Protein AF-A0A8W8LMB7-F1 (afdb_monomer)

Sequence (107 aa):
FSFFIYGVCSYLVERMYVRLKEVGIPFKVRIFIYLVVLYSWEFSCGLVLRQFDACSWDYSHYQFNIMGLITLEYAIFWLPLCAWNDVLYKYLLSLKLPGHSIHEKST

Foldseek 3Di:
DVCVLVVVLLVVLLVVLVVCVVVVPDPVVSLVVSLVSVQVSQQVVQVVCVVVVNRPFFQVVDPQDDVRRDHPVCSVVSSVVSSVSSVVSVVVVVVVDPDDDPDDDDD

Structure (mmCIF, N/CA/C/O backbone):
data_AF-A0A8W8LMB7-F1
#
_entry.id   AF-A0A8W8LMB7-F1
#
loop_
_atom_site.group_PDB
_atom_site.id
_atom_site.type_symbol
_atom_site.label_atom_id
_atom_site.label_alt_id
_atom_site.label_comp_id
_atom_site.label_asym_id
_atom_site.label_entity_id
_atom_site.label_seq_id
_atom_site.pdbx_PDB_ins_code
_atom_sit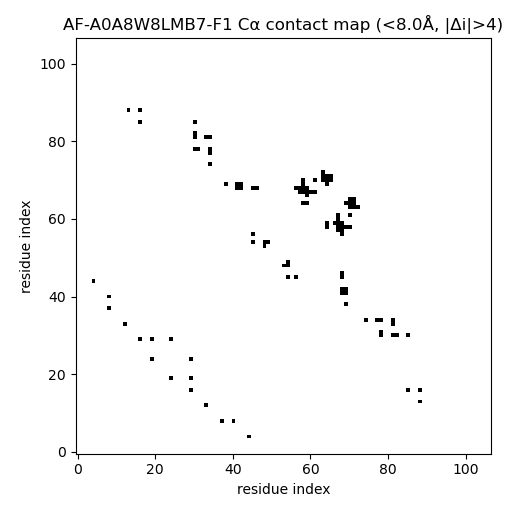e.Cartn_x
_atom_site.Cartn_y
_atom_site.Cartn_z
_atom_site.occupancy
_atom_site.B_iso_or_equiv
_atom_site.auth_seq_id
_atom_site.auth_comp_id
_atom_site.auth_asym_id
_atom_site.auth_atom_id
_atom_site.pdbx_PDB_model_num
ATOM 1 N N . PHE A 1 1 ? 6.384 9.520 -14.505 1.00 67.31 1 PHE A N 1
ATOM 2 C CA . PHE A 1 1 ? 5.478 8.363 -14.314 1.00 67.31 1 PHE A CA 1
ATOM 3 C C . PHE A 1 1 ? 5.196 8.073 -12.843 1.00 67.31 1 PHE A C 1
ATOM 5 O O . PHE A 1 1 ? 4.040 7.872 -12.495 1.00 67.31 1 PHE A O 1
ATOM 12 N N . SER A 1 2 ? 6.197 8.163 -11.964 1.00 77.81 2 SER A N 1
ATOM 13 C CA . SER A 1 2 ? 6.071 7.872 -10.528 1.00 77.81 2 SER A CA 1
ATOM 14 C C . SER A 1 2 ? 4.964 8.654 -9.811 1.00 77.81 2 SER A C 1
ATOM 16 O O . SER A 1 2 ? 4.208 8.061 -9.052 1.00 77.81 2 SER A O 1
ATOM 18 N N . PHE A 1 3 ? 4.792 9.952 -10.106 1.00 83.31 3 PHE A N 1
ATOM 19 C CA . PHE A 1 3 ? 3.713 10.760 -9.516 1.00 83.31 3 PHE A CA 1
ATOM 20 C C . PHE A 1 3 ? 2.324 10.139 -9.729 1.00 83.31 3 PHE A C 1
ATOM 22 O O . PHE A 1 3 ? 1.550 10.013 -8.786 1.00 83.31 3 PHE A O 1
ATOM 29 N N . PHE A 1 4 ? 2.026 9.693 -10.951 1.00 86.56 4 PHE A N 1
ATOM 30 C CA . PHE A 1 4 ? 0.736 9.084 -11.270 1.00 86.56 4 PHE A CA 1
ATOM 31 C C . PHE A 1 4 ? 0.590 7.692 -10.653 1.00 86.56 4 PHE A C 1
ATOM 33 O O . PHE A 1 4 ? -0.478 7.367 -10.147 1.00 86.56 4 PHE A O 1
ATOM 40 N N . ILE A 1 5 ? 1.660 6.897 -10.632 1.00 86.94 5 ILE A N 1
ATOM 41 C CA . ILE A 1 5 ? 1.654 5.548 -10.048 1.00 86.94 5 ILE A CA 1
ATOM 42 C C . ILE A 1 5 ? 1.321 5.610 -8.555 1.00 86.94 5 ILE A C 1
ATOM 44 O O . ILE A 1 5 ? 0.379 4.959 -8.104 1.00 86.94 5 ILE A O 1
ATOM 48 N N . TYR A 1 6 ? 2.039 6.438 -7.795 1.00 86.62 6 TYR A N 1
ATOM 49 C CA . TYR A 1 6 ? 1.815 6.574 -6.355 1.00 86.62 6 TYR A CA 1
ATOM 50 C C . TYR A 1 6 ? 0.552 7.381 -6.026 1.00 86.62 6 TYR A C 1
ATOM 52 O O . TYR A 1 6 ? -0.116 7.097 -5.030 1.00 86.62 6 TYR A O 1
ATOM 60 N N . GLY A 1 7 ? 0.181 8.349 -6.870 1.00 88.56 7 GLY A N 1
ATOM 61 C CA . GLY A 1 7 ? -1.061 9.109 -6.728 1.00 88.56 7 GLY A CA 1
ATOM 62 C C . GLY A 1 7 ? -2.302 8.228 -6.883 1.00 88.56 7 GLY A C 1
ATOM 63 O O . GLY A 1 7 ? -3.192 8.263 -6.033 1.00 88.56 7 GLY A O 1
ATOM 64 N N . VAL A 1 8 ? -2.338 7.375 -7.914 1.00 90.25 8 VAL A N 1
ATOM 65 C CA . VAL A 1 8 ? -3.432 6.409 -8.114 1.00 90.25 8 VAL A CA 1
ATOM 66 C C . VAL A 1 8 ? -3.457 5.380 -6.985 1.00 90.25 8 VAL A C 1
ATOM 68 O O . VAL A 1 8 ? -4.531 5.097 -6.458 1.00 90.25 8 VAL A O 1
ATOM 71 N N . CYS A 1 9 ? -2.294 4.886 -6.545 1.00 90.25 9 CYS A N 1
ATOM 72 C CA . CYS A 1 9 ? -2.208 4.001 -5.382 1.00 90.25 9 CYS A CA 1
ATOM 73 C C . CYS A 1 9 ? -2.811 4.646 -4.125 1.00 90.25 9 CYS A C 1
ATOM 75 O O . CYS A 1 9 ? -3.638 4.037 -3.451 1.00 90.25 9 CYS A O 1
ATOM 77 N N . SER A 1 10 ? -2.453 5.899 -3.835 1.00 87.69 10 SER A N 1
ATOM 78 C CA . SER A 1 10 ? -2.985 6.639 -2.683 1.00 87.69 10 SER A CA 1
ATOM 79 C C . SER A 1 10 ? -4.507 6.793 -2.767 1.00 87.69 10 SER A C 1
ATOM 81 O O . SER A 1 10 ? -5.211 6.543 -1.793 1.00 87.69 10 SER A O 1
ATOM 83 N N . TYR A 1 11 ? -5.039 7.125 -3.946 1.00 88.88 11 TYR A N 1
ATOM 84 C CA . TYR A 1 11 ? -6.485 7.222 -4.158 1.00 88.88 11 TYR A CA 1
ATOM 85 C C . TYR A 1 11 ? -7.212 5.879 -3.961 1.00 88.88 11 TYR A C 1
ATOM 87 O O . TYR A 1 11 ? -8.293 5.831 -3.367 1.00 88.88 11 TYR A O 1
ATOM 95 N N . LEU A 1 12 ? -6.624 4.771 -4.423 1.00 90.25 12 LEU A N 1
ATOM 96 C CA . LEU A 1 12 ? -7.171 3.430 -4.202 1.00 90.25 12 LEU A CA 1
ATOM 97 C C . LEU A 1 12 ? -7.215 3.086 -2.708 1.00 90.25 12 LEU A C 1
ATOM 99 O O . LEU A 1 12 ? -8.258 2.648 -2.217 1.00 90.25 12 LEU A O 1
ATOM 103 N N . VAL A 1 13 ? -6.127 3.340 -1.974 1.00 89.81 13 VAL A N 1
ATOM 104 C CA . VAL A 1 13 ? -6.059 3.098 -0.523 1.00 89.81 13 VAL A CA 1
ATOM 105 C C . VAL A 1 13 ? -7.068 3.966 0.233 1.00 89.81 13 VAL A C 1
ATOM 107 O O . VAL A 1 13 ? -7.742 3.458 1.126 1.00 89.81 13 VAL A O 1
ATOM 110 N N . GLU A 1 14 ? -7.268 5.228 -0.156 1.00 88.62 14 GLU A N 1
ATOM 111 C CA . GLU A 1 14 ? -8.300 6.099 0.429 1.00 88.62 14 GLU A CA 1
ATOM 112 C C . GLU A 1 14 ? -9.714 5.518 0.245 1.00 88.62 14 GLU A C 1
ATOM 114 O O . GLU A 1 14 ? -10.499 5.424 1.194 1.00 88.62 14 GLU A O 1
ATOM 119 N N . ARG A 1 15 ? -10.056 5.069 -0.970 1.00 88.75 15 ARG A N 1
ATOM 120 C CA . ARG A 1 15 ? -11.360 4.437 -1.245 1.00 88.75 15 ARG A CA 1
ATOM 121 C C . ARG A 1 15 ? -11.547 3.153 -0.441 1.00 88.75 15 ARG A C 1
ATOM 123 O O . ARG A 1 15 ? -12.642 2.897 0.066 1.00 88.75 15 ARG A O 1
ATOM 130 N N . MET A 1 16 ? -10.487 2.360 -0.311 1.00 88.12 16 MET A N 1
ATOM 131 C CA . MET A 1 16 ? -10.491 1.159 0.516 1.00 88.12 16 MET A CA 1
ATOM 132 C C . MET A 1 16 ? -10.660 1.493 1.997 1.00 88.12 16 MET A C 1
ATOM 134 O O . MET A 1 16 ? -11.446 0.825 2.663 1.00 88.12 16 MET A O 1
ATOM 138 N N . TYR A 1 17 ? -9.990 2.534 2.501 1.00 88.56 17 TYR A N 1
ATOM 139 C CA . TYR A 1 17 ? -10.098 2.999 3.885 1.00 88.56 17 TYR A CA 1
ATOM 140 C C . TYR A 1 17 ? -11.561 3.238 4.272 1.00 88.56 17 TYR A C 1
ATOM 142 O O . TYR A 1 17 ? -12.005 2.749 5.312 1.00 88.56 17 TYR A O 1
ATOM 150 N N . VAL A 1 18 ? -12.318 3.948 3.428 1.00 87.00 18 VAL A N 1
ATOM 151 C CA . VAL A 1 18 ? -13.734 4.255 3.688 1.00 87.00 18 VAL A CA 1
ATOM 152 C C . VAL A 1 18 ? -14.559 2.968 3.754 1.00 87.00 18 VAL A C 1
ATOM 154 O O . VAL A 1 18 ? -15.212 2.719 4.765 1.00 87.00 18 VAL A O 1
ATOM 157 N N . ARG A 1 19 ? -14.435 2.092 2.747 1.00 87.94 19 ARG A N 1
ATOM 158 C CA . ARG A 1 19 ? -15.170 0.814 2.689 1.00 87.94 19 ARG A CA 1
ATOM 159 C C . ARG A 1 19 ? -14.838 -0.121 3.857 1.00 87.94 19 ARG A C 1
ATOM 161 O O . ARG A 1 19 ? -15.725 -0.712 4.460 1.00 87.94 19 ARG A O 1
ATOM 168 N N . LEU A 1 20 ? -13.557 -0.259 4.197 1.00 88.25 20 LEU A N 1
ATOM 169 C CA . LEU A 1 20 ? -13.097 -1.121 5.293 1.00 88.25 20 LEU A CA 1
ATOM 170 C C . LEU A 1 20 ? -13.587 -0.620 6.654 1.00 88.25 20 LEU A C 1
ATOM 172 O O . LEU A 1 20 ? -13.866 -1.425 7.544 1.00 88.25 20 LEU A O 1
ATOM 176 N N . LYS A 1 21 ? -13.690 0.703 6.819 1.00 85.56 21 LYS A N 1
ATOM 177 C CA . LYS A 1 21 ? -14.212 1.325 8.035 1.00 85.56 21 LYS A CA 1
ATOM 178 C C . LYS A 1 21 ? -15.728 1.175 8.151 1.00 85.56 21 LYS A C 1
ATOM 180 O O . LYS A 1 21 ? -16.194 0.910 9.252 1.00 85.56 21 LYS A O 1
ATOM 185 N N . GLU A 1 22 ? -16.469 1.281 7.047 1.00 85.50 22 GLU A N 1
ATOM 186 C CA . GLU A 1 22 ? -17.916 1.006 7.000 1.00 85.50 22 GLU A CA 1
ATOM 187 C C . GLU A 1 22 ? -18.241 -0.436 7.413 1.00 85.50 22 GLU A C 1
ATOM 189 O O . GLU A 1 22 ? -19.189 -0.669 8.154 1.00 85.50 22 GLU A O 1
ATOM 194 N N . VAL A 1 23 ? -17.414 -1.399 6.994 1.00 87.81 23 VAL A N 1
ATOM 195 C CA . VAL A 1 23 ? -17.561 -2.824 7.349 1.00 87.81 23 VAL A CA 1
ATOM 196 C C . VAL A 1 23 ? -17.087 -3.128 8.784 1.00 87.81 23 VAL A C 1
ATOM 198 O O . VAL A 1 23 ? -17.377 -4.194 9.321 1.00 87.81 23 VAL A O 1
ATOM 201 N N . GLY A 1 24 ? -16.374 -2.206 9.440 1.00 86.75 24 GLY A N 1
ATOM 202 C CA . GLY A 1 24 ? -15.884 -2.393 10.811 1.00 86.75 24 GLY A CA 1
ATOM 203 C C . GLY A 1 24 ? -14.649 -3.295 10.928 1.00 86.75 24 GLY A C 1
ATOM 204 O O . GLY A 1 24 ? -14.413 -3.887 11.980 1.00 86.75 24 GLY A O 1
ATOM 205 N N . ILE A 1 25 ? -13.839 -3.412 9.870 1.00 90.00 25 ILE A N 1
ATOM 206 C CA . ILE A 1 25 ? -12.631 -4.251 9.888 1.00 90.00 25 ILE A CA 1
ATOM 207 C C . ILE A 1 25 ? -11.592 -3.684 10.876 1.00 90.00 25 ILE A C 1
ATOM 209 O O . ILE A 1 25 ? -11.313 -2.477 10.861 1.00 90.00 25 ILE A O 1
ATOM 213 N N . PRO A 1 26 ? -10.958 -4.530 11.716 1.00 89.69 26 PRO A N 1
ATOM 214 C CA . PRO A 1 26 ? -9.975 -4.079 12.692 1.00 89.69 26 PRO A CA 1
ATOM 215 C C . PRO A 1 26 ? -8.713 -3.512 12.030 1.00 89.69 26 PRO A C 1
ATOM 217 O O . PRO A 1 26 ? -8.258 -3.972 10.983 1.00 89.69 26 PRO A O 1
ATOM 220 N N . PHE A 1 27 ? -8.088 -2.549 12.708 1.00 86.69 27 PHE A N 1
ATOM 221 C CA . PHE A 1 27 ? -6.922 -1.796 12.231 1.00 86.69 27 PHE A CA 1
ATOM 222 C C . PH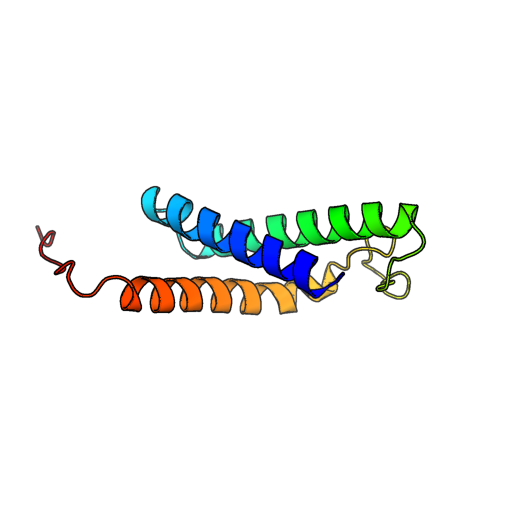E A 1 27 ? -5.772 -2.672 11.700 1.00 86.69 27 PHE A C 1
ATOM 224 O O . PHE A 1 27 ? -5.248 -2.415 10.620 1.00 86.69 27 PHE A O 1
ATOM 231 N N . LYS A 1 28 ? -5.415 -3.752 12.410 1.00 87.44 28 LYS A N 1
ATOM 232 C CA . LYS A 1 28 ? -4.317 -4.652 12.006 1.00 87.44 28 LYS A CA 1
ATOM 233 C C . LYS A 1 28 ? -4.574 -5.325 10.653 1.00 87.44 28 LYS A C 1
ATOM 235 O O . LYS A 1 28 ? -3.671 -5.412 9.829 1.00 87.44 28 LYS A O 1
ATOM 240 N N . VAL A 1 29 ? -5.810 -5.769 10.420 1.00 89.88 29 VAL A N 1
ATOM 241 C CA . VAL A 1 29 ? -6.204 -6.424 9.163 1.00 89.88 29 VAL A CA 1
ATOM 242 C C . VAL A 1 29 ? -6.206 -5.413 8.020 1.00 89.88 29 VAL A C 1
ATOM 244 O O . VAL A 1 29 ? -5.769 -5.731 6.920 1.00 89.88 29 VAL A O 1
ATOM 247 N N . ARG A 1 30 ? -6.611 -4.168 8.286 1.00 89.19 30 ARG A N 1
ATOM 248 C CA . ARG A 1 30 ? -6.577 -3.090 7.290 1.00 89.19 30 ARG A CA 1
ATOM 249 C C . ARG A 1 30 ? -5.161 -2.773 6.827 1.00 89.19 30 ARG A C 1
ATOM 251 O O . ARG A 1 30 ? -4.932 -2.729 5.625 1.00 89.19 30 ARG A O 1
ATOM 258 N N . ILE A 1 31 ? -4.214 -2.638 7.760 1.00 90.38 31 ILE A N 1
ATOM 259 C CA . ILE A 1 31 ? -2.797 -2.430 7.422 1.00 90.38 31 ILE A CA 1
ATOM 260 C C . ILE A 1 31 ? -2.273 -3.575 6.555 1.00 90.38 31 ILE A C 1
ATOM 262 O O . ILE A 1 31 ? -1.608 -3.324 5.553 1.00 90.38 31 ILE A O 1
ATOM 266 N N . PHE A 1 32 ? -2.591 -4.822 6.912 1.00 90.31 32 PHE A N 1
ATOM 267 C CA . PHE A 1 32 ? -2.167 -5.980 6.128 1.00 90.31 32 PHE A CA 1
ATOM 268 C C . PHE A 1 32 ? -2.743 -5.954 4.705 1.00 90.31 32 PHE A C 1
ATOM 270 O O . PHE A 1 32 ? -2.018 -6.179 3.741 1.00 90.31 32 PHE A O 1
ATOM 277 N N . ILE A 1 33 ? -4.024 -5.608 4.557 1.00 90.69 33 ILE A N 1
ATOM 278 C CA . ILE A 1 33 ? -4.663 -5.452 3.245 1.00 90.69 33 ILE A CA 1
ATOM 279 C C . ILE A 1 33 ? -3.973 -4.353 2.426 1.00 90.69 33 ILE A C 1
ATOM 281 O O . ILE A 1 33 ? -3.685 -4.571 1.251 1.00 90.69 33 ILE A O 1
ATOM 285 N N . TYR A 1 34 ? -3.676 -3.194 3.024 1.00 90.19 34 TYR A N 1
ATOM 286 C CA . TYR A 1 34 ? -2.980 -2.115 2.315 1.00 90.19 34 TYR A CA 1
ATOM 287 C C . TYR A 1 34 ? -1.589 -2.539 1.855 1.00 90.19 34 T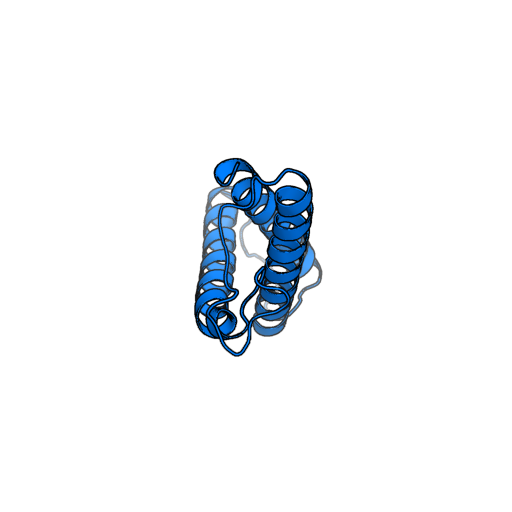YR A C 1
ATOM 289 O O . TYR A 1 34 ? -1.218 -2.233 0.729 1.00 90.19 34 TYR A O 1
ATOM 297 N N . LEU A 1 35 ? -0.856 -3.286 2.685 1.00 90.50 35 LEU A N 1
ATOM 298 C CA . LEU A 1 35 ? 0.454 -3.820 2.327 1.00 90.50 35 LEU A CA 1
ATOM 299 C C . LEU A 1 35 ? 0.363 -4.742 1.101 1.00 90.50 35 LEU A C 1
ATOM 301 O O . LEU A 1 35 ? 1.132 -4.589 0.156 1.00 90.50 35 LEU A O 1
ATOM 305 N N . VAL A 1 36 ? -0.601 -5.668 1.086 1.00 90.25 36 VAL A N 1
ATOM 306 C CA . VAL A 1 36 ? -0.816 -6.587 -0.047 1.00 90.25 36 VAL A CA 1
ATOM 307 C C . VAL A 1 36 ? -1.184 -5.826 -1.321 1.00 90.25 36 VAL A C 1
ATOM 309 O O . VAL A 1 36 ? -0.671 -6.142 -2.397 1.00 90.25 36 VAL A O 1
ATOM 312 N N . VAL A 1 37 ? -2.050 -4.815 -1.217 1.00 90.75 37 VAL A N 1
ATOM 313 C CA . VAL A 1 37 ? -2.442 -3.984 -2.364 1.00 90.75 37 VAL A CA 1
ATOM 314 C C . VAL A 1 37 ? -1.273 -3.158 -2.879 1.00 90.75 37 VAL A C 1
ATOM 316 O O . VAL A 1 37 ? -1.062 -3.128 -4.087 1.00 90.75 37 VAL A O 1
ATOM 319 N N . LEU A 1 38 ? -0.494 -2.542 -1.989 1.00 90.19 38 LEU A N 1
ATOM 320 C CA . LEU A 1 38 ? 0.693 -1.772 -2.347 1.00 90.19 38 LEU A CA 1
ATOM 321 C C . LEU A 1 38 ? 1.687 -2.639 -3.119 1.00 90.19 38 LEU A C 1
ATOM 323 O O . LEU A 1 38 ? 2.083 -2.276 -4.222 1.00 90.19 38 LEU A O 1
ATOM 327 N N . TYR A 1 39 ? 2.005 -3.825 -2.599 1.00 88.44 39 TYR A N 1
ATOM 328 C CA . TYR A 1 39 ? 2.882 -4.761 -3.295 1.00 88.44 39 TYR A CA 1
ATOM 329 C C . TYR A 1 39 ? 2.300 -5.217 -4.633 1.00 88.44 39 TYR A C 1
ATOM 331 O O . TYR A 1 39 ? 2.995 -5.217 -5.640 1.00 88.44 39 TYR A O 1
ATOM 339 N N . SER A 1 40 ? 1.013 -5.554 -4.697 1.00 90.06 40 SER A N 1
ATOM 340 C CA . SER A 1 40 ? 0.387 -5.953 -5.966 1.00 90.06 40 SER A CA 1
ATOM 341 C C . SER A 1 40 ? 0.428 -4.823 -7.004 1.00 90.06 40 SER A C 1
ATOM 343 O O . SER A 1 40 ? 0.635 -5.072 -8.195 1.00 90.06 40 SER A O 1
ATOM 345 N N . TRP A 1 41 ? 0.258 -3.578 -6.553 1.00 90.75 41 TRP A N 1
ATOM 346 C CA . TRP A 1 41 ? 0.319 -2.382 -7.385 1.00 90.75 41 TRP A CA 1
ATOM 347 C C . TRP A 1 41 ? 1.733 -2.121 -7.901 1.00 90.75 41 TRP A C 1
ATOM 349 O O . TRP A 1 41 ? 1.922 -1.987 -9.109 1.00 90.75 41 TRP A O 1
ATOM 359 N N . GLU A 1 42 ? 2.734 -2.127 -7.017 1.00 87.94 42 GLU A N 1
ATOM 360 C CA . GLU A 1 42 ? 4.144 -1.983 -7.393 1.00 87.94 42 GLU A CA 1
ATOM 361 C C . GLU A 1 42 ? 4.582 -3.072 -8.375 1.00 87.94 42 GLU A C 1
ATOM 363 O O . GLU A 1 42 ? 5.253 -2.768 -9.363 1.00 87.94 42 GLU A O 1
ATOM 368 N N . PHE A 1 43 ? 4.124 -4.313 -8.176 1.00 87.81 43 PHE A N 1
ATOM 369 C CA . PHE A 1 43 ? 4.419 -5.428 -9.077 1.00 87.81 43 PHE A CA 1
ATOM 370 C C . PHE A 1 43 ? 3.858 -5.156 -10.466 1.00 87.81 43 PHE A C 1
ATOM 372 O O . PHE A 1 43 ? 4.563 -5.255 -11.466 1.00 87.81 43 PHE A O 1
ATOM 379 N N . SER A 1 44 ? 2.576 -4.795 -10.517 1.00 88.88 44 SER A N 1
ATOM 380 C CA . SER A 1 44 ? 1.840 -4.598 -11.761 1.00 88.88 44 SER A CA 1
ATOM 381 C C . SER A 1 44 ? 2.398 -3.410 -12.540 1.00 88.88 44 SER A C 1
ATOM 383 O O . SER A 1 44 ? 2.669 -3.525 -13.733 1.00 88.88 44 SER A O 1
ATOM 385 N N . CYS A 1 45 ? 2.638 -2.280 -11.870 1.00 88.06 45 CYS A N 1
ATOM 386 C CA . CYS A 1 45 ? 3.250 -1.111 -12.494 1.00 88.06 45 CYS A CA 1
ATOM 387 C C . CYS A 1 45 ? 4.684 -1.396 -12.944 1.00 88.06 45 CYS A C 1
ATOM 389 O O . CYS A 1 45 ? 5.056 -1.002 -14.047 1.00 88.06 45 CYS A O 1
ATOM 391 N N . GLY A 1 46 ? 5.469 -2.109 -12.135 1.00 85.50 46 GLY A N 1
ATOM 392 C CA . GLY A 1 46 ? 6.824 -2.516 -12.483 1.00 85.50 46 GLY A CA 1
ATOM 393 C C . GLY A 1 46 ? 6.867 -3.426 -13.716 1.00 85.50 46 GLY A C 1
ATOM 394 O O . GLY A 1 46 ? 7.654 -3.182 -14.628 1.00 85.50 46 GLY A O 1
ATOM 395 N N . LEU A 1 47 ? 5.969 -4.415 -13.796 1.00 85.38 47 LEU A N 1
ATOM 396 C CA . LEU A 1 47 ? 5.809 -5.290 -14.962 1.00 85.38 47 LEU A CA 1
ATOM 397 C C . LEU A 1 47 ? 5.455 -4.513 -16.228 1.00 85.38 47 LEU A C 1
ATOM 399 O O . LEU A 1 47 ? 6.088 -4.708 -17.263 1.00 85.38 47 LEU A O 1
ATOM 403 N N . VAL A 1 48 ? 4.453 -3.635 -16.142 1.00 86.56 48 VAL A N 1
ATOM 404 C CA . VAL A 1 48 ? 4.008 -2.823 -17.280 1.00 86.56 48 VAL A CA 1
ATOM 405 C C . VAL A 1 48 ? 5.140 -1.911 -17.744 1.00 86.56 48 VAL A C 1
ATOM 407 O O . VAL A 1 48 ? 5.454 -1.889 -18.926 1.00 86.56 48 VAL A O 1
ATOM 410 N N . LEU A 1 49 ? 5.818 -1.209 -16.832 1.00 85.44 49 LEU A N 1
ATOM 411 C CA . LEU A 1 49 ? 6.934 -0.326 -17.186 1.00 85.44 49 LEU A CA 1
ATOM 412 C C . LEU A 1 49 ? 8.117 -1.080 -17.798 1.00 85.44 49 LEU A C 1
ATOM 414 O O . LEU A 1 49 ? 8.769 -0.552 -18.697 1.00 85.44 49 LEU A O 1
ATOM 418 N N . ARG A 1 50 ? 8.377 -2.312 -17.348 1.00 83.00 50 ARG A N 1
ATOM 419 C CA . ARG A 1 50 ? 9.428 -3.169 -17.907 1.00 83.00 50 ARG A CA 1
ATOM 420 C C . ARG A 1 50 ? 9.146 -3.564 -19.357 1.00 83.00 50 ARG A C 1
ATOM 422 O O . ARG A 1 50 ? 10.089 -3.688 -20.126 1.00 83.00 50 ARG A O 1
ATOM 429 N N . GLN A 1 51 ? 7.880 -3.702 -19.759 1.00 85.50 51 GLN A N 1
ATOM 430 C CA . GLN A 1 51 ? 7.526 -3.946 -21.167 1.00 85.50 51 GLN A CA 1
ATOM 431 C C . GLN A 1 51 ? 7.858 -2.758 -22.080 1.00 85.50 51 GLN A C 1
ATOM 433 O O . GLN A 1 51 ? 8.118 -2.955 -23.262 1.00 85.50 51 GLN A O 1
ATOM 438 N N . PHE A 1 52 ? 7.871 -1.539 -21.535 1.00 85.25 52 PHE A N 1
ATOM 439 C CA . PHE A 1 52 ? 8.222 -0.314 -22.259 1.00 85.25 52 PHE A CA 1
ATOM 440 C C . PHE A 1 52 ? 9.683 0.115 -22.055 1.00 85.25 52 PHE A C 1
ATOM 442 O O . PHE A 1 52 ? 10.034 1.230 -22.431 1.00 85.25 52 PHE A O 1
ATOM 449 N N . ASP A 1 53 ? 10.510 -0.728 -21.424 1.00 78.94 53 ASP A N 1
ATOM 450 C CA . ASP A 1 53 ? 11.907 -0.435 -21.060 1.00 78.94 53 ASP A CA 1
ATOM 451 C C . ASP A 1 53 ? 12.081 0.871 -20.248 1.00 78.94 53 ASP A C 1
ATOM 453 O O . ASP A 1 53 ? 13.122 1.521 -20.245 1.00 78.94 53 ASP A O 1
ATOM 457 N N . ALA A 1 54 ? 11.020 1.275 -19.540 1.00 76.75 54 ALA A N 1
ATOM 458 C CA . ALA A 1 54 ? 10.930 2.522 -18.776 1.00 76.75 54 ALA A CA 1
ATOM 459 C C . ALA A 1 54 ? 10.886 2.269 -17.258 1.00 76.75 54 ALA A C 1
ATOM 461 O O . ALA A 1 54 ? 10.465 3.131 -16.479 1.00 76.75 54 ALA A O 1
ATOM 462 N N . CYS A 1 55 ? 11.260 1.061 -16.828 1.00 75.00 55 CYS A N 1
ATOM 463 C CA . CYS A 1 55 ? 11.276 0.685 -15.422 1.00 75.00 55 CYS A CA 1
ATOM 464 C C . CYS A 1 55 ? 12.441 1.389 -14.718 1.00 75.00 55 CYS A C 1
ATOM 466 O O . CYS A 1 55 ? 13.604 1.097 -14.976 1.00 75.00 55 CYS A O 1
ATOM 468 N N . SER A 1 56 ? 12.127 2.347 -13.845 1.00 71.94 56 SER A N 1
ATOM 469 C CA . SER A 1 56 ? 13.141 3.167 -13.175 1.00 71.94 56 SER A CA 1
ATOM 470 C C . SER A 1 56 ? 13.664 2.563 -11.869 1.00 71.94 56 SER A C 1
ATOM 472 O O . SER A 1 56 ? 14.531 3.168 -11.244 1.00 71.94 56 SER A O 1
ATOM 474 N N . TRP A 1 57 ? 13.111 1.437 -11.410 1.00 74.00 57 TRP A N 1
ATOM 475 C CA . TRP A 1 57 ? 13.555 0.755 -10.197 1.00 74.00 57 TRP A CA 1
ATOM 476 C C . TRP A 1 57 ? 13.856 -0.712 -10.497 1.00 74.00 57 TRP A C 1
ATOM 478 O O . TRP A 1 57 ? 13.011 -1.439 -11.012 1.00 74.00 57 TRP A O 1
ATOM 488 N N . ASP A 1 58 ? 15.075 -1.129 -10.168 1.00 76.94 58 ASP A N 1
ATOM 489 C CA . ASP A 1 58 ? 15.533 -2.508 -10.284 1.00 76.94 58 ASP A CA 1
ATOM 490 C C . ASP A 1 58 ? 16.073 -2.971 -8.927 1.00 76.94 58 ASP A C 1
ATOM 492 O O . ASP A 1 58 ? 17.077 -2.472 -8.417 1.00 76.94 58 ASP A O 1
ATOM 496 N N . TYR A 1 59 ? 15.366 -3.922 -8.324 1.00 76.00 59 TYR A N 1
ATOM 497 C CA . TYR A 1 59 ? 15.692 -4.539 -7.043 1.00 76.00 59 TYR A CA 1
ATOM 498 C C . TYR A 1 59 ? 16.412 -5.883 -7.207 1.00 76.00 59 TYR A C 1
ATOM 500 O O . TYR A 1 59 ? 16.535 -6.623 -6.230 1.00 76.00 59 TYR A O 1
ATOM 508 N N . SER A 1 60 ? 16.914 -6.209 -8.406 1.00 76.31 60 SER A N 1
ATOM 509 C CA . SER A 1 60 ? 17.624 -7.469 -8.694 1.00 76.31 60 SER A CA 1
ATOM 510 C C . SER A 1 60 ? 18.840 -7.719 -7.790 1.00 76.31 60 SER A C 1
ATOM 512 O O . SER A 1 60 ? 19.270 -8.859 -7.630 1.00 76.31 60 SER A O 1
ATOM 514 N N . HIS A 1 61 ? 19.379 -6.673 -7.160 1.00 73.25 61 HIS A N 1
ATOM 515 C CA . HIS A 1 61 ? 20.505 -6.756 -6.226 1.00 73.25 61 HIS A CA 1
ATOM 516 C C . HIS A 1 61 ? 20.146 -7.324 -4.839 1.00 73.25 61 HIS A C 1
ATOM 518 O O . HIS A 1 61 ? 21.046 -7.713 -4.095 1.00 73.25 61 HIS A O 1
ATOM 524 N N . TYR A 1 62 ? 18.860 -7.387 -4.476 1.00 73.94 62 TYR A N 1
ATOM 525 C CA . TYR A 1 62 ? 18.412 -7.884 -3.170 1.00 73.94 62 TYR A CA 1
ATOM 526 C C . TYR A 1 62 ? 18.152 -9.392 -3.190 1.00 73.94 62 TYR A C 1
ATOM 528 O O . TYR A 1 62 ? 17.620 -9.919 -4.159 1.00 73.94 62 TYR A O 1
ATOM 536 N N . GLN A 1 63 ? 18.478 -10.101 -2.108 1.00 63.38 63 GLN A N 1
ATOM 537 C CA . GLN A 1 63 ? 18.367 -11.568 -2.049 1.00 63.38 63 GLN A CA 1
ATOM 538 C C . GLN A 1 63 ? 16.907 -12.056 -2.026 1.00 63.38 63 GLN A C 1
ATOM 540 O O . GLN A 1 63 ? 16.598 -13.104 -2.586 1.00 63.38 63 GLN A O 1
ATOM 545 N N . PHE A 1 64 ? 15.994 -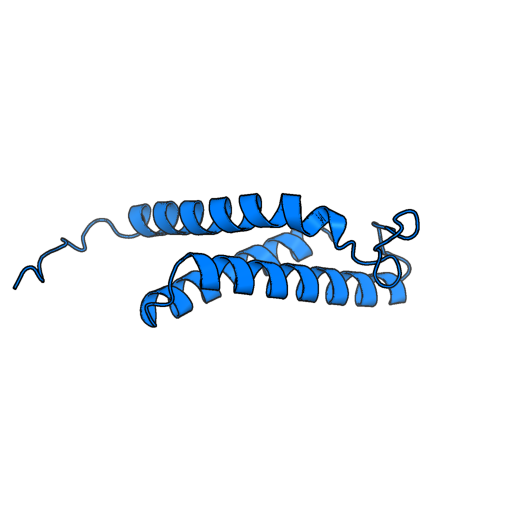11.278 -1.432 1.00 72.00 64 PHE A N 1
ATOM 546 C CA . PHE A 1 64 ? 14.558 -11.589 -1.355 1.00 72.00 64 PHE A CA 1
ATOM 547 C C . PHE A 1 64 ? 13.715 -10.785 -2.355 1.00 72.00 64 PHE A C 1
ATOM 549 O O . PHE A 1 64 ? 12.579 -10.392 -2.059 1.00 72.00 64 PHE A O 1
ATOM 556 N N . ASN A 1 65 ? 14.278 -10.498 -3.531 1.00 79.56 65 ASN A N 1
ATOM 557 C CA . ASN A 1 65 ? 13.534 -9.843 -4.596 1.00 79.56 65 ASN A CA 1
ATOM 558 C C . ASN A 1 65 ? 12.621 -10.836 -5.337 1.00 79.56 65 ASN A C 1
ATOM 560 O O . ASN A 1 65 ? 12.961 -12.002 -5.534 1.00 79.56 65 ASN A O 1
ATOM 564 N N . ILE A 1 66 ? 11.458 -10.359 -5.772 1.00 74.19 66 ILE A N 1
ATOM 565 C CA . ILE A 1 66 ? 10.570 -11.064 -6.689 1.00 74.19 66 ILE A CA 1
ATOM 566 C C . ILE A 1 66 ? 10.752 -10.419 -8.060 1.00 74.19 66 ILE A C 1
ATOM 568 O O . ILE A 1 66 ? 10.272 -9.312 -8.321 1.00 74.19 66 ILE A O 1
ATOM 572 N N . MET A 1 67 ? 11.466 -11.126 -8.936 1.00 71.12 67 MET A N 1
ATOM 573 C CA . MET A 1 67 ? 11.676 -10.766 -10.344 1.00 71.12 67 MET A CA 1
ATOM 574 C C . MET A 1 67 ? 12.360 -9.402 -10.575 1.00 71.12 67 MET A C 1
ATOM 576 O O . MET A 1 67 ? 12.205 -8.806 -11.643 1.00 71.12 67 MET A O 1
ATOM 580 N N . GLY A 1 68 ? 13.093 -8.908 -9.571 1.00 71.88 68 GLY A N 1
ATOM 581 C CA . GLY A 1 68 ? 13.727 -7.586 -9.547 1.00 71.88 68 GLY A CA 1
ATOM 582 C C . GLY A 1 68 ? 12.751 -6.416 -9.383 1.00 71.88 68 GLY A C 1
ATOM 583 O O . GLY A 1 68 ? 13.171 -5.268 -9.380 1.00 71.88 68 GLY A O 1
ATOM 584 N N . LEU A 1 69 ? 11.449 -6.676 -9.238 1.00 74.69 69 LEU A N 1
ATOM 585 C CA . LEU A 1 69 ? 10.408 -5.638 -9.256 1.00 74.69 69 LEU A CA 1
ATOM 586 C C . LEU A 1 69 ? 9.912 -5.269 -7.861 1.00 74.69 69 LEU A C 1
ATOM 588 O O . LEU A 1 69 ? 9.482 -4.141 -7.639 1.00 74.69 69 LEU A O 1
ATOM 592 N N . ILE A 1 70 ? 9.983 -6.220 -6.932 1.00 77.44 70 ILE A N 1
ATOM 593 C CA . ILE A 1 70 ? 9.562 -6.083 -5.538 1.00 77.44 70 ILE A CA 1
ATOM 594 C C . ILE A 1 70 ? 10.604 -6.719 -4.640 1.00 77.44 70 ILE A C 1
ATOM 596 O O . ILE A 1 70 ? 11.216 -7.711 -5.017 1.00 77.44 70 ILE A O 1
ATOM 600 N N . THR A 1 71 ? 10.749 -6.212 -3.422 1.00 81.75 71 THR A N 1
ATOM 601 C CA . THR A 1 71 ? 11.551 -6.845 -2.374 1.00 81.75 71 THR A CA 1
ATOM 602 C C . THR A 1 71 ? 10.759 -6.926 -1.072 1.00 81.75 71 THR A C 1
ATOM 604 O O . THR A 1 71 ? 10.140 -5.956 -0.615 1.00 81.75 71 THR A O 1
ATOM 607 N N . LEU A 1 72 ? 10.757 -8.124 -0.484 1.00 76.06 72 LEU A N 1
ATOM 608 C CA . LEU A 1 72 ? 10.073 -8.408 0.778 1.00 76.06 72 LEU A CA 1
ATOM 609 C C . LEU A 1 72 ? 10.756 -7.732 1.970 1.00 76.06 72 LEU A C 1
ATOM 611 O O . LEU A 1 72 ? 10.107 -7.481 2.981 1.00 76.06 72 LEU A O 1
ATOM 615 N N . GLU A 1 73 ? 12.036 -7.377 1.850 1.00 80.31 73 GLU A N 1
ATOM 616 C CA . GLU A 1 73 ? 12.768 -6.659 2.901 1.00 80.31 73 GLU A CA 1
ATOM 617 C C . GLU A 1 73 ? 12.139 -5.290 3.182 1.00 80.31 73 GLU A C 1
ATOM 619 O O . GLU A 1 73 ? 12.082 -4.839 4.327 1.00 80.31 73 GLU A O 1
ATOM 624 N N . TYR A 1 74 ? 11.563 -4.6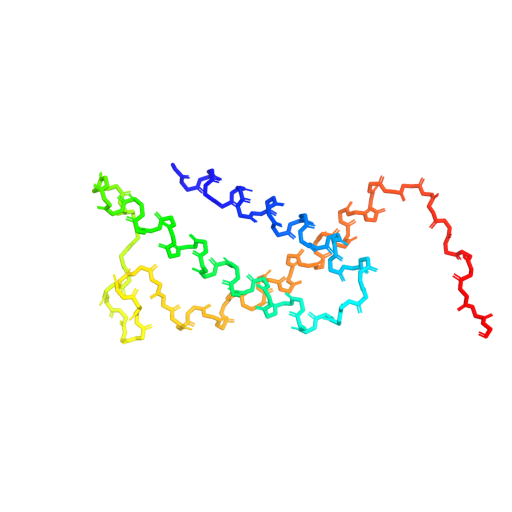65 2.151 1.00 80.50 74 TYR A N 1
ATOM 625 C CA . TYR A 1 74 ? 10.875 -3.392 2.311 1.00 80.50 74 TYR A CA 1
ATOM 626 C C . TYR A 1 74 ? 9.540 -3.500 3.049 1.00 80.50 74 TYR A C 1
ATOM 628 O O . TYR A 1 74 ? 9.008 -2.478 3.476 1.00 80.50 74 TYR A O 1
ATOM 636 N N . ALA A 1 75 ? 9.016 -4.705 3.296 1.00 82.12 75 ALA A N 1
ATOM 637 C CA . ALA A 1 75 ? 7.718 -4.887 3.949 1.00 82.12 75 ALA A CA 1
ATOM 638 C C . ALA A 1 75 ? 7.730 -4.282 5.353 1.00 82.12 75 ALA A C 1
ATOM 640 O O . ALA A 1 75 ? 6.748 -3.684 5.794 1.00 82.12 75 ALA A O 1
ATOM 641 N N . ILE A 1 76 ? 8.880 -4.382 6.026 1.00 83.81 76 ILE A N 1
ATOM 642 C CA . ILE A 1 76 ? 9.108 -3.820 7.357 1.00 83.81 76 ILE A CA 1
ATOM 643 C C . ILE A 1 76 ? 9.020 -2.288 7.325 1.00 83.81 76 ILE A C 1
ATOM 645 O O . ILE A 1 76 ? 8.533 -1.694 8.282 1.00 83.81 76 ILE A O 1
ATOM 649 N N . PHE A 1 77 ? 9.422 -1.647 6.224 1.00 86.25 77 PHE A N 1
ATOM 650 C CA . PHE A 1 77 ? 9.324 -0.195 6.038 1.00 86.25 77 PHE A CA 1
ATOM 651 C C . PHE A 1 77 ? 7.931 0.246 5.564 1.00 86.25 77 PHE A C 1
ATOM 653 O O . PHE A 1 77 ? 7.429 1.290 5.986 1.00 86.25 77 PHE A O 1
ATOM 660 N N . TRP A 1 78 ? 7.269 -0.563 4.736 1.00 86.62 78 TRP A N 1
ATOM 661 C CA . TRP A 1 78 ? 5.927 -0.277 4.229 1.00 86.62 78 TRP A CA 1
ATOM 662 C C . TRP A 1 78 ? 4.836 -0.408 5.293 1.00 86.62 78 TRP A C 1
ATOM 664 O O . TRP A 1 78 ? 3.848 0.322 5.243 1.00 86.62 78 TRP A O 1
ATOM 674 N N . LEU A 1 79 ? 5.004 -1.291 6.282 1.00 88.19 79 LEU A N 1
ATOM 675 C CA . LEU A 1 79 ? 4.046 -1.478 7.376 1.00 88.19 79 LEU A CA 1
ATOM 676 C C . LEU A 1 79 ? 3.803 -0.190 8.198 1.00 88.19 79 LEU A C 1
ATOM 678 O O . LEU A 1 79 ? 2.642 0.221 8.308 1.00 88.19 79 LEU A O 1
ATOM 682 N N . PRO A 1 80 ? 4.838 0.493 8.735 1.00 90.31 80 PRO A N 1
ATOM 683 C CA . PRO A 1 80 ? 4.684 1.799 9.374 1.00 90.31 80 PRO A CA 1
ATOM 684 C C . PRO A 1 80 ? 4.062 2.847 8.454 1.00 90.31 80 PRO A C 1
ATOM 686 O O . PRO A 1 80 ? 3.227 3.628 8.907 1.00 90.31 80 PRO A O 1
ATOM 689 N N . LEU A 1 81 ? 4.420 2.853 7.165 1.00 89.31 81 LEU A N 1
ATOM 690 C CA . LEU A 1 81 ? 3.859 3.806 6.209 1.00 89.31 81 LEU A CA 1
ATOM 691 C C . LEU A 1 81 ? 2.359 3.571 5.988 1.00 89.31 81 LEU A C 1
ATOM 693 O O . LEU A 1 81 ? 1.584 4.523 5.997 1.00 89.31 81 LEU A O 1
ATOM 697 N N . CYS A 1 82 ? 1.932 2.315 5.854 1.00 90.06 82 CYS A N 1
ATOM 698 C CA . CYS A 1 82 ? 0.520 1.946 5.746 1.00 90.06 82 CYS A CA 1
ATOM 699 C C . CYS A 1 82 ? -0.259 2.331 7.012 1.00 90.06 82 CYS A C 1
ATOM 701 O O . CYS A 1 82 ? -1.379 2.833 6.922 1.00 90.06 82 CYS A O 1
ATOM 703 N N . ALA A 1 83 ? 0.338 2.144 8.194 1.00 89.94 83 ALA A N 1
ATOM 704 C CA . ALA A 1 83 ? -0.255 2.575 9.458 1.00 89.94 83 ALA A CA 1
ATOM 705 C C . ALA A 1 83 ? -0.384 4.106 9.536 1.00 89.94 83 ALA A C 1
ATOM 707 O O . ALA A 1 83 ? -1.444 4.618 9.897 1.00 89.94 83 ALA A O 1
ATOM 708 N N . TRP A 1 84 ? 0.668 4.835 9.152 1.00 90.31 84 TRP A N 1
ATOM 709 C CA . TRP A 1 84 ? 0.654 6.296 9.071 1.00 90.31 84 TRP A CA 1
ATOM 710 C C . TRP A 1 84 ? -0.423 6.792 8.110 1.00 90.31 84 TRP A C 1
ATOM 712 O O . TRP A 1 84 ? -1.154 7.727 8.419 1.00 90.31 84 TRP A O 1
ATOM 722 N N . ASN A 1 85 ? -0.553 6.138 6.961 1.00 89.12 85 ASN A N 1
ATOM 723 C CA . ASN A 1 85 ? -1.518 6.476 5.932 1.00 89.12 85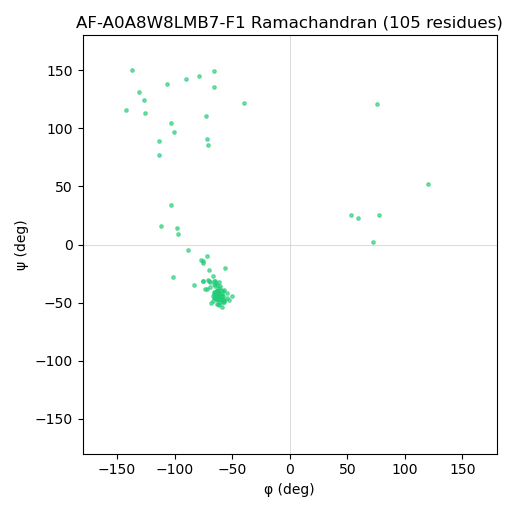 ASN A CA 1
ATOM 724 C C . ASN A 1 85 ? -2.975 6.254 6.407 1.00 89.12 85 ASN A C 1
ATOM 726 O O . ASN A 1 85 ? -3.816 7.133 6.222 1.00 89.12 85 ASN A O 1
ATOM 730 N N . ASP A 1 86 ? -3.261 5.169 7.138 1.00 89.00 86 ASP A N 1
ATOM 731 C CA . ASP A 1 86 ? -4.577 4.949 7.767 1.00 89.00 86 ASP A CA 1
ATOM 732 C C . ASP A 1 86 ? -4.930 6.056 8.776 1.00 89.00 86 ASP A C 1
ATOM 734 O O . ASP A 1 86 ? -6.040 6.599 8.787 1.00 89.00 86 ASP A O 1
ATOM 738 N N . VAL A 1 87 ? -3.956 6.433 9.607 1.00 89.38 87 VAL A N 1
ATOM 739 C CA . VAL A 1 87 ? -4.092 7.515 10.587 1.00 89.38 87 VAL A CA 1
ATOM 740 C C . VAL A 1 87 ? -4.300 8.857 9.882 1.00 89.38 87 VAL A C 1
ATOM 742 O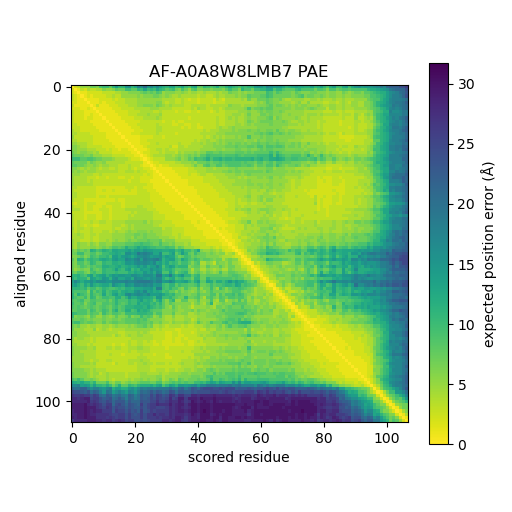 O . VAL A 1 87 ? -5.215 9.601 10.237 1.00 89.38 87 VAL A O 1
ATOM 745 N N . LEU A 1 88 ? -3.516 9.143 8.844 1.00 90.06 88 LEU A N 1
ATOM 746 C CA . LEU A 1 88 ? -3.637 10.344 8.027 1.00 90.06 88 LEU A CA 1
ATOM 747 C C . LEU A 1 88 ? -5.036 10.454 7.418 1.00 90.06 88 LEU A C 1
ATOM 749 O O . LEU A 1 88 ? -5.674 11.490 7.578 1.00 90.06 88 LEU A O 1
ATOM 753 N N . TYR A 1 89 ? -5.559 9.399 6.788 1.00 87.62 89 TYR A N 1
ATOM 754 C CA . TYR A 1 89 ? -6.911 9.432 6.224 1.00 87.62 89 TYR A CA 1
ATOM 755 C C . TYR A 1 89 ? -7.989 9.582 7.289 1.00 87.62 89 TYR A C 1
ATOM 757 O O . TYR A 1 89 ? -8.963 10.303 7.069 1.00 87.62 89 TYR A O 1
ATOM 765 N N . LYS A 1 90 ? -7.807 8.983 8.472 1.00 87.25 90 LYS A N 1
ATOM 766 C CA . LYS A 1 90 ? -8.696 9.229 9.615 1.00 87.25 90 LYS A CA 1
ATOM 767 C C . LYS A 1 90 ? -8.748 10.717 9.963 1.00 87.25 90 LYS A C 1
ATOM 769 O O . LYS A 1 90 ? -9.845 11.249 10.130 1.00 87.25 90 LYS A O 1
ATOM 774 N N . TYR A 1 91 ? -7.592 11.375 10.055 1.00 87.81 91 TYR A N 1
ATOM 775 C CA . TYR A 1 91 ? -7.506 12.806 10.343 1.00 87.81 91 TYR A CA 1
ATOM 776 C C . TYR A 1 91 ? -8.073 13.656 9.201 1.00 87.81 91 TYR A C 1
ATOM 778 O O . TYR A 1 91 ? -8.932 14.500 9.444 1.00 87.81 91 TYR A O 1
ATOM 786 N N . LEU A 1 92 ? -7.683 13.401 7.952 1.00 87.31 92 LEU A N 1
ATOM 787 C CA . LEU A 1 92 ? -8.168 14.142 6.783 1.00 87.31 92 LEU A CA 1
ATOM 788 C C . LEU A 1 92 ? -9.694 14.060 6.636 1.00 87.31 92 LEU A C 1
ATOM 790 O O . LEU A 1 92 ? -10.351 15.076 6.420 1.00 87.31 92 LEU A O 1
ATOM 794 N N . LEU A 1 93 ? -10.277 12.872 6.813 1.00 83.12 93 LEU A N 1
ATOM 795 C CA . LEU A 1 93 ? -11.730 12.695 6.762 1.00 83.12 93 LEU A CA 1
ATOM 796 C C . LEU A 1 93 ? -12.437 13.343 7.957 1.00 83.12 93 LEU A C 1
ATOM 798 O O . LEU A 1 93 ? -13.545 13.845 7.792 1.00 83.12 93 LEU A O 1
ATOM 802 N N . SER A 1 94 ? -11.801 13.388 9.134 1.00 83.56 94 SER A N 1
ATOM 803 C CA . SER A 1 94 ? -12.351 14.119 10.285 1.00 83.56 94 SER A CA 1
ATOM 804 C C . SER A 1 94 ? -12.404 15.634 10.060 1.00 83.56 94 SER A C 1
ATOM 806 O O . SER A 1 94 ? -13.330 16.281 10.531 1.00 83.56 94 SER A O 1
ATOM 808 N N . LEU A 1 95 ? -11.469 16.194 9.284 1.00 83.50 95 LEU A N 1
ATOM 809 C CA . LEU A 1 95 ? -11.459 17.619 8.927 1.00 83.50 95 LEU A CA 1
ATOM 810 C C . LEU A 1 95 ? -12.512 17.963 7.867 1.00 83.50 95 LEU A C 1
ATOM 812 O O . LEU A 1 95 ? -13.053 19.064 7.859 1.00 83.50 95 LEU A O 1
ATOM 816 N N . LYS A 1 96 ? -12.811 17.018 6.969 1.00 73.75 96 LYS A N 1
ATOM 817 C CA . LYS A 1 96 ? -13.797 17.196 5.894 1.00 73.75 96 LYS A CA 1
ATOM 818 C C . LYS A 1 96 ? -15.248 17.122 6.385 1.00 73.75 96 LYS A C 1
ATOM 820 O O . LYS A 1 96 ? -16.151 17.521 5.656 1.00 73.75 96 LYS A O 1
ATOM 825 N N . LEU A 1 97 ? -15.472 16.627 7.603 1.00 61.75 97 LEU A N 1
ATOM 826 C CA . LEU A 1 97 ? -16.786 16.526 8.235 1.00 61.75 97 LEU A CA 1
ATOM 827 C C . LEU A 1 97 ? -16.874 17.452 9.463 1.00 61.75 97 LEU A C 1
ATOM 829 O O . LEU A 1 97 ? -16.818 16.967 10.595 1.00 61.75 97 LEU A O 1
ATOM 833 N N . PRO A 1 98 ? -17.049 18.778 9.292 1.00 58.34 98 PRO A N 1
ATOM 834 C CA . PRO A 1 98 ? -17.478 19.625 10.393 1.00 58.34 98 PRO A CA 1
ATOM 835 C C . PRO A 1 98 ? -18.960 19.327 10.675 1.00 58.34 98 PRO A C 1
ATOM 837 O O . PRO A 1 98 ? -19.844 19.920 10.066 1.00 58.34 98 PRO A O 1
ATOM 840 N N . GLY A 1 99 ? -19.238 18.378 11.576 1.00 60.28 99 GLY A N 1
ATOM 841 C CA . GLY A 1 99 ? -20.578 18.209 12.155 1.00 60.28 99 GLY A CA 1
ATOM 842 C C . GLY A 1 99 ? -21.282 16.868 11.940 1.00 60.28 99 GLY A C 1
ATOM 843 O O . GLY A 1 99 ? -22.454 16.856 11.583 1.00 60.28 99 GLY A O 1
ATOM 844 N N . HIS A 1 100 ? -20.638 15.740 12.251 1.00 50.81 100 HIS A N 1
ATOM 845 C CA . HIS A 1 100 ? -21.403 14.605 12.782 1.00 50.81 100 HIS A CA 1
ATOM 846 C C . HIS A 1 100 ? -20.985 14.373 14.228 1.00 50.81 100 HIS A C 1
ATOM 848 O O . HIS A 1 100 ? -20.023 13.666 14.530 1.00 50.81 100 HIS A O 1
ATOM 854 N N . SER A 1 101 ? -21.695 15.070 15.110 1.00 43.03 101 SER A N 1
ATOM 855 C CA . SER A 1 101 ? -21.759 14.830 16.541 1.00 43.03 101 SER A CA 1
ATOM 856 C C . SER A 1 101 ? -21.794 13.326 16.795 1.00 43.03 101 SER A C 1
ATOM 858 O O . SER A 1 101 ? -22.691 12.630 16.324 1.00 43.03 101 SER A O 1
ATOM 860 N N . ILE A 1 102 ? -20.820 12.820 17.546 1.00 47.69 102 ILE A N 1
ATOM 861 C CA . ILE A 1 102 ? -20.924 11.507 18.172 1.00 47.69 102 ILE A CA 1
ATOM 862 C C . ILE A 1 102 ? -21.967 11.657 19.285 1.00 47.69 102 ILE A C 1
ATOM 864 O O . ILE A 1 102 ? -21.641 11.968 20.425 1.00 47.69 102 ILE A O 1
ATOM 868 N N . HIS A 1 103 ? -23.235 11.510 18.920 1.00 44.28 103 HIS A N 1
ATOM 869 C CA . HIS A 1 103 ? -24.272 11.007 19.806 1.00 44.28 103 HIS A CA 1
ATOM 870 C C . HIS A 1 103 ? -24.586 9.578 19.344 1.00 44.28 103 HIS A C 1
ATOM 872 O O . HIS A 1 103 ? -24.659 9.331 18.144 1.00 44.28 103 HIS A O 1
ATOM 878 N N . GLU A 1 104 ? -24.755 8.679 20.319 1.00 46.62 104 GLU A N 1
ATOM 879 C CA . GLU A 1 104 ? -25.092 7.247 20.205 1.00 46.62 104 GLU A CA 1
ATOM 880 C C . GLU A 1 104 ? -23.949 6.304 19.753 1.00 46.62 104 GLU A C 1
ATOM 882 O O . GLU A 1 104 ? -23.395 6.436 18.672 1.00 46.62 104 GLU A O 1
ATOM 887 N N . LYS A 1 105 ? -23.528 5.283 20.517 1.00 40.47 105 LYS A N 1
ATOM 888 C CA . LYS A 1 105 ? -24.216 4.524 21.577 1.00 40.47 105 LYS A CA 1
ATOM 889 C C . LYS A 1 105 ? 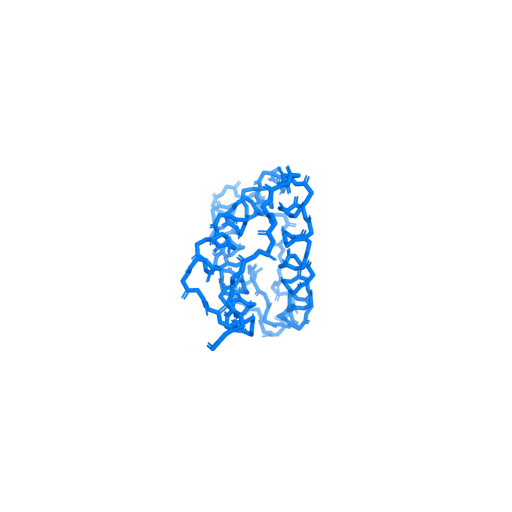-23.274 4.155 22.728 1.00 40.47 105 LYS A C 1
ATOM 891 O O . LYS A 1 105 ? -22.350 3.364 22.569 1.00 40.47 105 LY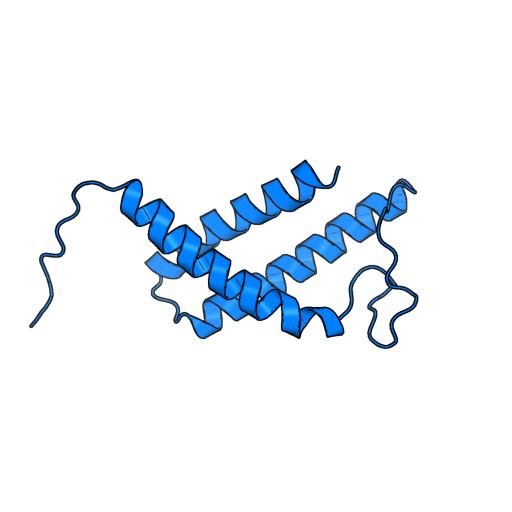S A O 1
ATOM 896 N N . SER A 1 106 ? -23.579 4.720 23.892 1.00 46.22 106 SER A N 1
ATOM 897 C CA . SER A 1 106 ? -23.398 4.109 25.207 1.00 46.22 106 SER A CA 1
ATOM 898 C C . SER A 1 106 ? -24.781 3.598 25.608 1.00 46.22 106 SER A C 1
ATOM 900 O O . SER A 1 106 ? -25.603 4.395 26.062 1.00 46.22 106 SER A O 1
ATOM 902 N N . THR A 1 107 ? -25.071 2.319 25.388 1.00 45.81 107 THR A N 1
ATOM 903 C CA . THR A 1 107 ? -26.041 1.538 26.176 1.00 45.81 107 THR A CA 1
ATOM 904 C C . THR A 1 107 ? -25.765 0.061 25.959 1.00 45.81 107 THR A C 1
ATOM 906 O O . THR A 1 107 ? -25.529 -0.307 24.786 1.00 45.81 107 THR A O 1
#

InterPro domains:
  IPR010540 Putative ABC-transporter type IV CmpB/TMEM229 [PF06541] (4-83)

Organism: Magallana gigas (NCBI:txid29159)

Secondary structure (DSSP, 8-state):
-HHHHHHHHHHHHHHHHHHHHHTT--HHHHHHHHHHHHHHHHHHHHHHHHHTT------TTSTTEETTTEEGGGHHHHHHHHHHHHHHHHHHHHHH-TT--------

Radius of gyration: 17.11 Å; Cα contacts (8 Å, |Δi|>4): 56; chains: 1; bounding box: 46×31×48 Å

pLDDT: mean 80.95, std 12.4, range [40.47, 90.75]

Mean predicted aligned error: 8.33 Å

Solvent-accessible surface area (backbone atoms only — not comparable to full-atom values): 6330 Å² total; per-residue (Å²): 111,66,69,58,57,54,49,51,50,51,52,52,51,53,56,46,51,55,54,41,55,75,73,62,61,54,70,72,60,50,37,52,52,48,51,54,50,49,52,54,47,46,41,51,53,37,54,58,28,48,77,69,76,63,52,88,68,78,37,66,88,47,93,62,34,54,92,22,49,41,52,64,76,51,48,74,60,48,50,59,51,39,48,51,49,54,51,48,51,52,51,54,54,54,68,75,50,90,77,76,75,91,69,88,84,92,128